Protein AF-A0A151CFH3-F1 (afdb_monomer_lite)

Foldseek 3Di:
DDDDDDDDDDDDDDDDDDDDDDDPPPPPLPPVCQVVLVVLVVLLVVLVVLLVVLVPDDLVVNLVVCVVDDPNVFDRDSDSVSSNVRSVVSNVVSVVVSVVSVHDPPPPD

Organism: NCBI:txid1630136

Sequence (109 aa):
MNKKLTITVTALAMVGLLSGCNTPDVPLVNTDNTSECVQIDKKLIKVDEFIATISGMTASQAEEYIVAMPAYEITNSADKSRMLKDANKRRNKLTAQHQQMGCPSTSKK

Structure (mmCIF, N/CA/C/O backbone):
data_AF-A0A151CFH3-F1
#
_entry.id   AF-A0A151CFH3-F1
#
loop_
_atom_site.group_PDB
_atom_site.id
_atom_site.type_symbol
_atom_site.label_atom_id
_atom_site.label_alt_id
_atom_site.label_comp_id
_atom_site.label_asym_id
_atom_site.label_entity_id
_atom_site.label_seq_id
_atom_site.pdbx_PDB_ins_code
_atom_site.Cartn_x
_atom_site.Cartn_y
_atom_site.Cartn_z
_atom_site.occupancy
_atom_site.B_iso_or_equiv
_atom_site.auth_seq_id
_atom_site.auth_comp_id
_atom_site.auth_asym_id
_atom_site.auth_atom_id
_atom_site.pdbx_PDB_model_num
ATOM 1 N N . MET A 1 1 ? 12.496 4.281 61.914 1.00 42.97 1 MET A N 1
ATOM 2 C CA . MET A 1 1 ? 11.597 5.446 62.086 1.00 42.97 1 MET A CA 1
ATOM 3 C C . MET A 1 1 ? 10.761 5.549 60.835 1.00 42.97 1 MET A C 1
ATOM 5 O O . MET A 1 1 ? 11.277 5.861 59.772 1.00 42.97 1 MET A O 1
ATOM 9 N N . ASN A 1 2 ? 9.496 5.173 60.961 1.00 44.47 2 ASN A N 1
ATOM 10 C CA . ASN A 1 2 ? 8.620 4.879 59.840 1.00 44.47 2 ASN A CA 1
ATOM 11 C C . ASN A 1 2 ? 7.647 6.050 59.739 1.00 44.47 2 ASN A C 1
ATOM 13 O O . ASN A 1 2 ? 6.862 6.258 60.662 1.00 44.47 2 ASN A O 1
ATOM 17 N N . LYS A 1 3 ? 7.691 6.824 58.655 1.00 51.12 3 LYS A N 1
ATOM 18 C CA . LYS A 1 3 ? 6.655 7.820 58.366 1.00 51.12 3 LYS A CA 1
ATOM 19 C C . LYS A 1 3 ? 6.086 7.534 56.986 1.00 51.12 3 LYS A C 1
ATOM 21 O O . LYS A 1 3 ? 6.656 7.911 55.970 1.00 51.12 3 LYS A O 1
ATOM 26 N N . LYS A 1 4 ? 4.980 6.788 56.986 1.00 56.97 4 LYS A N 1
ATOM 27 C CA . LYS A 1 4 ? 4.111 6.598 55.827 1.00 56.97 4 LYS A CA 1
ATOM 28 C C . LYS A 1 4 ? 3.334 7.898 55.628 1.00 56.97 4 LYS A C 1
ATOM 30 O O . LYS A 1 4 ? 2.661 8.341 56.555 1.00 56.97 4 LYS A O 1
ATOM 35 N N . LEU A 1 5 ? 3.470 8.509 54.456 1.00 58.38 5 LEU A N 1
ATOM 36 C CA . LEU A 1 5 ? 2.708 9.691 54.073 1.00 58.38 5 LEU A CA 1
ATOM 37 C C . LEU A 1 5 ? 1.512 9.231 53.236 1.00 58.38 5 LEU A C 1
ATOM 39 O O . LEU A 1 5 ? 1.657 8.832 52.083 1.00 58.38 5 LEU A O 1
ATOM 43 N N . THR A 1 6 ? 0.344 9.213 53.865 1.00 52.12 6 THR A N 1
ATOM 44 C CA . THR A 1 6 ? -0.938 8.836 53.268 1.00 52.12 6 THR A CA 1
ATOM 45 C C . THR A 1 6 ? -1.517 10.061 52.564 1.00 52.12 6 THR A C 1
ATOM 47 O O . THR A 1 6 ? -1.830 11.049 53.223 1.00 52.12 6 THR A O 1
ATOM 50 N N . ILE A 1 7 ? -1.645 10.022 51.237 1.00 57.50 7 ILE A N 1
ATOM 51 C CA . ILE A 1 7 ? -2.328 11.074 50.475 1.00 57.50 7 ILE A CA 1
ATOM 52 C C . ILE A 1 7 ? -3.823 10.744 50.482 1.00 57.50 7 ILE A C 1
ATOM 54 O O . ILE A 1 7 ? -4.268 9.769 49.882 1.00 57.50 7 ILE A O 1
ATOM 58 N N . THR A 1 8 ? -4.580 11.533 51.237 1.00 56.41 8 THR A N 1
ATOM 59 C CA . THR A 1 8 ? -6.039 11.483 51.353 1.00 56.41 8 THR A CA 1
ATOM 60 C C . THR A 1 8 ? -6.710 11.855 50.033 1.00 56.41 8 THR A C 1
ATOM 62 O O . THR A 1 8 ? -6.486 12.936 49.494 1.00 56.41 8 THR A O 1
ATOM 65 N N . VAL A 1 9 ? -7.549 10.947 49.537 1.00 54.94 9 VAL A N 1
ATOM 66 C CA . VAL A 1 9 ? -8.429 11.130 48.379 1.00 54.94 9 VAL A CA 1
ATOM 67 C C . VAL A 1 9 ? -9.577 12.056 48.779 1.00 54.94 9 VAL A C 1
ATOM 69 O O . VAL A 1 9 ? -10.411 11.694 49.608 1.00 54.94 9 VAL A O 1
ATOM 72 N N . THR A 1 10 ? -9.625 13.255 48.204 1.00 56.19 10 THR A N 1
ATOM 73 C CA . THR A 1 10 ? -10.749 14.183 48.379 1.00 56.19 10 THR A CA 1
ATOM 74 C C . THR A 1 10 ? -11.920 13.707 47.523 1.00 56.19 10 THR A C 1
ATOM 76 O O . THR A 1 10 ? -11.919 13.865 46.305 1.00 56.19 10 THR A O 1
ATOM 79 N N . ALA A 1 11 ? -12.919 13.101 48.162 1.00 54.75 11 ALA A N 1
ATOM 80 C CA . ALA A 1 11 ? -14.198 12.790 47.542 1.00 54.75 11 ALA A CA 1
ATOM 81 C C . ALA A 1 11 ? -14.995 14.089 47.342 1.00 54.75 11 ALA A C 1
ATOM 83 O O . ALA A 1 11 ? -15.425 14.712 48.313 1.00 54.75 11 ALA A O 1
ATOM 84 N N . LEU A 1 12 ? -15.194 14.500 46.087 1.00 54.97 12 LEU A N 1
ATOM 85 C CA . LEU A 1 12 ? -16.151 15.547 45.738 1.00 54.97 12 LEU A CA 1
ATOM 86 C C . LEU A 1 12 ? -17.513 14.882 45.501 1.00 54.97 12 LEU A C 1
ATOM 88 O O . LEU A 1 12 ? -17.779 14.342 44.430 1.00 54.97 12 LEU A O 1
ATOM 92 N N . ALA A 1 13 ? -18.366 14.882 46.522 1.00 55.19 13 ALA A N 1
ATOM 93 C CA . ALA A 1 13 ? -19.773 14.543 46.365 1.00 55.19 13 ALA A CA 1
ATOM 94 C C . ALA A 1 13 ? -20.526 15.792 45.882 1.00 55.19 13 ALA A C 1
ATOM 96 O O . ALA A 1 13 ? -20.701 16.739 46.646 1.00 55.19 13 ALA A O 1
ATOM 97 N N . MET A 1 14 ? -20.972 15.797 44.624 1.00 62.00 14 MET A N 1
ATOM 98 C CA . MET A 1 14 ? -22.037 16.696 44.174 1.00 62.00 14 MET A CA 1
ATOM 99 C C . MET A 1 14 ? -23.343 15.902 44.128 1.00 62.00 14 MET A C 1
ATOM 101 O O . MET A 1 14 ? -23.446 14.903 43.420 1.00 62.00 14 MET A O 1
ATOM 105 N N . VAL A 1 15 ? -24.321 16.337 44.920 1.00 56.38 15 VAL A N 1
ATOM 106 C CA . VAL A 1 15 ? -25.677 15.779 44.988 1.00 56.38 15 VAL A CA 1
ATOM 107 C C . VAL A 1 15 ? -26.671 16.850 44.536 1.00 56.38 15 VAL A C 1
ATOM 109 O O . VAL A 1 15 ? -26.656 17.956 45.072 1.00 56.38 15 VAL A O 1
ATOM 112 N N . GLY A 1 16 ? -27.566 16.470 43.613 1.00 51.91 16 GLY A N 1
ATOM 113 C CA . GLY A 1 16 ? -28.813 17.165 43.240 1.00 51.91 16 GLY A CA 1
ATOM 114 C C . GLY A 1 16 ? -28.856 17.586 41.759 1.00 51.91 16 GLY A C 1
ATOM 115 O O . GLY A 1 16 ? -27.897 18.178 41.292 1.00 51.91 16 GLY A O 1
ATOM 116 N N . LEU A 1 17 ? -29.894 17.347 40.944 1.00 49.91 17 LEU A N 1
ATOM 117 C CA . LEU A 1 17 ? -31.301 16.994 41.179 1.00 49.91 17 LEU A CA 1
ATOM 118 C C . LEU A 1 17 ? -31.909 16.261 39.955 1.00 49.91 17 LEU A C 1
ATOM 120 O O . LEU A 1 17 ? -31.382 16.294 38.849 1.00 49.91 17 LEU A O 1
ATOM 124 N N . LEU A 1 18 ? -33.030 15.591 40.216 1.00 60.41 18 LEU A N 1
ATOM 125 C CA . LEU A 1 18 ? -33.830 14.687 39.383 1.00 60.41 18 LEU A CA 1
ATOM 126 C C . LEU A 1 18 ? -34.386 15.307 38.085 1.00 60.41 18 LEU A C 1
ATOM 128 O O . LEU A 1 18 ? -35.041 16.339 38.170 1.00 60.41 18 LEU A O 1
ATOM 132 N N . SER A 1 19 ? -34.280 14.588 36.954 1.00 52.56 19 SER A N 1
ATOM 133 C CA . SER A 1 19 ? -35.416 14.214 36.076 1.00 52.56 19 SER A CA 1
ATOM 134 C C . SER A 1 19 ? -34.956 13.581 34.747 1.00 52.56 19 SER A C 1
ATOM 136 O O . SER A 1 19 ? -34.406 14.277 33.906 1.00 52.56 19 SER A O 1
ATOM 138 N N . GLY A 1 20 ? -35.280 12.296 34.539 1.00 48.66 20 GLY A N 1
ATOM 139 C CA . GLY A 1 20 ? -35.663 11.732 33.230 1.00 48.66 20 GLY A CA 1
ATOM 140 C C . GLY A 1 20 ? -34.577 11.442 32.177 1.00 48.66 20 GLY A C 1
ATOM 141 O O . GLY A 1 20 ? -33.902 12.339 31.704 1.00 48.66 20 GLY A O 1
ATOM 142 N N . CYS A 1 21 ? -34.551 10.185 31.716 1.00 42.50 21 CYS A N 1
ATOM 143 C CA . CYS A 1 21 ? -33.756 9.606 30.617 1.00 42.50 21 CYS A CA 1
ATOM 144 C C . CYS A 1 21 ? -32.244 9.437 30.857 1.00 42.50 21 CYS A C 1
ATOM 146 O O . CYS A 1 21 ? -31.412 10.240 30.455 1.00 42.50 21 CYS A O 1
ATOM 148 N N . ASN A 1 22 ? -31.900 8.276 31.426 1.00 55.84 22 ASN A N 1
ATOM 149 C CA . ASN A 1 22 ? -30.591 7.654 31.258 1.00 55.84 22 ASN A CA 1
ATOM 150 C C . ASN A 1 22 ? -30.412 7.210 29.800 1.00 55.84 22 ASN A C 1
ATOM 152 O O . ASN A 1 22 ? -30.809 6.106 29.428 1.00 55.84 22 ASN A O 1
ATOM 156 N N . THR A 1 23 ? -29.746 8.030 29.004 1.00 57.66 23 THR A N 1
ATOM 157 C CA . THR A 1 23 ? -28.891 7.543 27.922 1.00 57.66 23 THR A CA 1
ATOM 158 C C . THR A 1 23 ? -27.542 8.218 28.106 1.00 57.66 23 THR A C 1
ATOM 160 O O . THR A 1 23 ? -27.520 9.440 28.236 1.00 57.66 23 THR A O 1
ATOM 163 N N . PRO A 1 24 ? -26.423 7.472 28.138 1.00 52.41 24 PRO A N 1
ATOM 164 C CA . PRO A 1 24 ? -25.134 8.084 27.866 1.00 52.41 24 PRO A CA 1
ATOM 165 C C . PRO A 1 24 ? -25.286 8.853 26.557 1.00 52.41 24 PRO A C 1
ATOM 167 O O . PRO A 1 24 ? -25.838 8.295 25.604 1.00 52.41 24 PRO A O 1
ATOM 170 N N . ASP A 1 25 ? -24.822 10.098 26.515 1.00 50.53 25 ASP A N 1
ATOM 171 C CA . ASP A 1 25 ? -24.475 10.779 25.276 1.00 50.53 25 ASP A CA 1
ATOM 172 C C . ASP A 1 25 ? -23.448 9.904 24.544 1.00 50.53 25 ASP A C 1
ATOM 174 O O . ASP A 1 25 ? -22.234 10.088 24.637 1.00 50.53 25 ASP A O 1
ATOM 178 N N . VAL A 1 26 ? -23.933 8.867 23.859 1.00 57.22 26 VA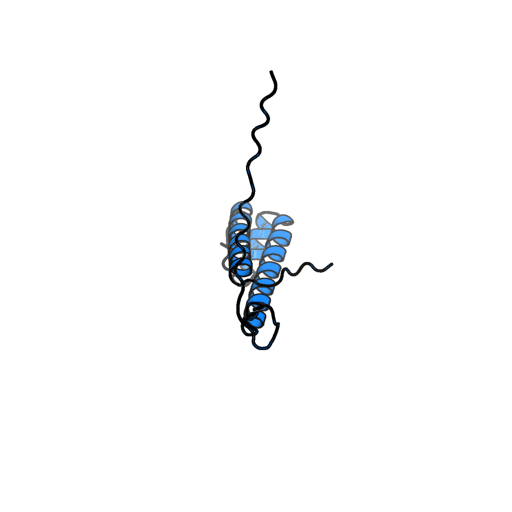L A N 1
ATOM 179 C CA . VAL A 1 26 ? -23.197 8.244 22.779 1.00 57.22 26 VAL A CA 1
ATOM 180 C C . VAL A 1 26 ? -22.995 9.376 21.784 1.00 57.22 26 VAL A C 1
ATOM 182 O O . VAL A 1 26 ? -23.984 9.986 21.363 1.00 57.22 26 VAL A O 1
ATOM 185 N N . PRO A 1 27 ? -21.742 9.719 21.438 1.00 52.00 27 PRO A N 1
ATOM 186 C CA . PRO A 1 27 ? -21.512 10.640 20.346 1.00 52.00 27 PRO A CA 1
ATOM 187 C C . PRO A 1 27 ? -22.321 10.101 19.178 1.00 52.00 27 PRO A C 1
ATOM 189 O O . PRO A 1 27 ? -22.227 8.905 18.883 1.00 52.00 27 PRO A O 1
ATOM 192 N N . LEU A 1 28 ? -23.157 10.954 18.583 1.00 47.53 28 LEU A N 1
ATOM 193 C CA . LEU A 1 28 ? -23.794 10.675 17.309 1.00 47.53 28 LEU A CA 1
ATOM 194 C C . LEU A 1 28 ? -22.683 10.120 16.407 1.00 47.53 28 LEU A C 1
ATOM 196 O O . LEU A 1 28 ? -21.783 10.848 15.993 1.00 47.53 28 LEU A O 1
ATOM 200 N N . VAL A 1 29 ? -22.670 8.806 16.180 1.00 55.16 29 VAL A N 1
ATOM 201 C CA . VAL A 1 29 ? -21.885 8.239 15.095 1.00 55.16 29 VAL A CA 1
ATOM 202 C C . VAL A 1 29 ? -22.582 8.799 13.878 1.00 55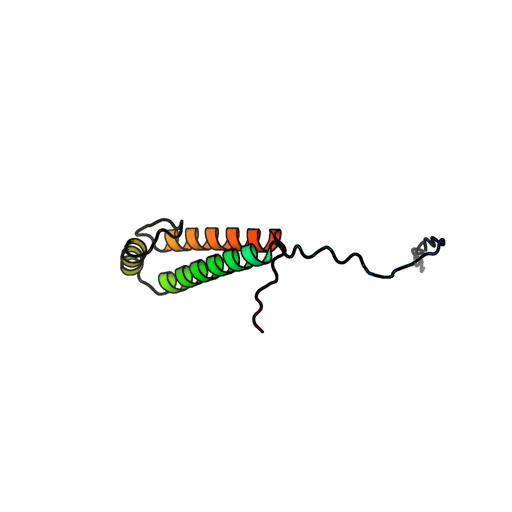.16 29 VAL A C 1
ATOM 204 O O . VAL A 1 29 ? -23.692 8.382 13.561 1.00 55.16 29 VAL A O 1
ATOM 207 N N . ASN A 1 30 ? -21.985 9.839 13.300 1.00 51.94 30 ASN A N 1
ATOM 208 C CA . ASN A 1 30 ? -22.487 10.516 12.121 1.00 51.94 30 ASN A CA 1
ATOM 209 C C . ASN A 1 30 ? -22.735 9.456 11.042 1.00 51.94 30 ASN A C 1
ATOM 211 O O . ASN A 1 30 ? -21.803 8.977 10.393 1.00 51.94 30 ASN A O 1
ATOM 215 N N . THR A 1 31 ? -24.001 9.083 10.870 1.00 50.84 31 THR A N 1
ATOM 216 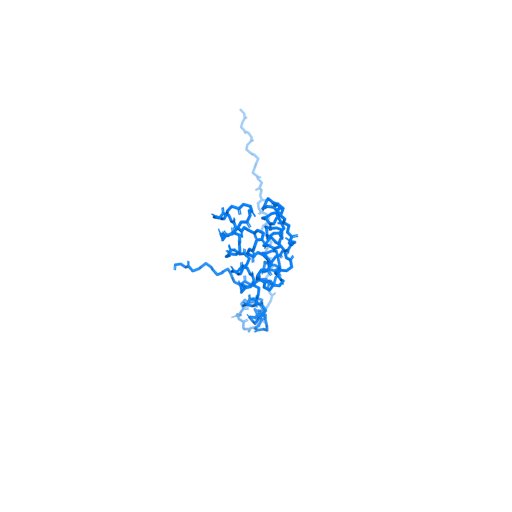C CA . THR A 1 31 ? -24.482 8.102 9.888 1.00 50.84 31 THR A CA 1
ATOM 217 C C . THR A 1 31 ? -24.189 8.545 8.445 1.00 50.84 31 THR A C 1
ATOM 219 O O . THR A 1 31 ? -24.310 7.755 7.513 1.00 50.84 31 THR A O 1
ATOM 222 N N . ASP A 1 32 ? -23.708 9.775 8.253 1.00 57.91 32 ASP A N 1
ATOM 223 C CA . ASP A 1 32 ? -23.339 10.343 6.957 1.00 57.91 32 ASP A CA 1
ATOM 224 C C . ASP A 1 32 ? -21.933 9.919 6.482 1.00 57.91 32 ASP A C 1
ATOM 226 O O . ASP A 1 32 ? -21.687 9.785 5.279 1.00 57.91 32 ASP A O 1
ATOM 230 N N . ASN A 1 33 ? -21.019 9.590 7.405 1.00 57.34 33 ASN A N 1
ATOM 231 C CA . ASN A 1 33 ? -19.621 9.286 7.067 1.00 57.34 33 ASN A CA 1
ATOM 232 C C . ASN A 1 33 ? -19.402 7.836 6.609 1.00 57.34 33 ASN A C 1
ATOM 234 O O . ASN A 1 33 ? -18.324 7.505 6.119 1.00 57.34 33 ASN A O 1
ATOM 238 N N . THR A 1 34 ? -20.395 6.943 6.730 1.00 70.75 34 THR A N 1
ATOM 239 C CA . THR A 1 34 ? -20.250 5.537 6.301 1.00 70.75 34 THR A CA 1
ATOM 240 C C . THR A 1 34 ? -19.875 5.439 4.821 1.00 70.75 34 THR A C 1
ATOM 242 O O . THR A 1 34 ? -19.027 4.628 4.448 1.00 70.75 34 THR A O 1
ATOM 245 N N . SER A 1 35 ? -20.449 6.301 3.977 1.00 81.81 35 SER A N 1
ATOM 246 C CA . SER A 1 35 ? -20.130 6.327 2.546 1.00 81.81 35 SER A CA 1
ATOM 247 C C . SER A 1 35 ? -18.691 6.788 2.274 1.00 81.81 35 SER A C 1
ATOM 249 O O . SER A 1 35 ? -18.043 6.286 1.353 1.00 81.81 35 SER A O 1
ATOM 251 N N . GLU A 1 36 ? -18.159 7.699 3.090 1.00 87.44 36 GLU A N 1
ATOM 252 C CA . GLU A 1 36 ? -16.795 8.215 2.980 1.00 87.44 36 GLU A CA 1
ATOM 253 C C . GLU A 1 36 ? -15.769 7.224 3.531 1.00 87.44 36 GLU A C 1
ATOM 255 O O . GLU A 1 36 ? -14.755 6.976 2.880 1.00 87.44 36 GLU A O 1
ATOM 260 N N . CYS A 1 37 ? -16.059 6.576 4.663 1.00 89.88 37 CYS A N 1
ATOM 261 C CA . CYS A 1 37 ? -15.233 5.503 5.218 1.00 89.88 37 CYS A CA 1
ATOM 262 C C . CYS A 1 37 ? -15.050 4.370 4.206 1.00 89.88 37 CYS A C 1
ATOM 264 O O . CYS A 1 37 ? -13.922 4.018 3.874 1.00 89.88 37 CYS A O 1
ATOM 266 N N . VAL A 1 38 ? -16.143 3.902 3.591 1.00 90.56 38 VAL A N 1
ATOM 267 C CA . VAL A 1 38 ? -16.092 2.871 2.540 1.00 90.56 38 VAL A CA 1
ATOM 268 C C . VAL A 1 38 ? -15.253 3.325 1.339 1.00 90.56 38 VAL A C 1
ATOM 270 O O . VAL A 1 38 ? -14.573 2.516 0.704 1.00 90.56 38 VAL A O 1
ATOM 273 N N . GLN A 1 39 ? -15.277 4.613 0.991 1.00 91.25 39 GLN A N 1
ATOM 274 C CA . GLN A 1 39 ? -14.427 5.141 -0.076 1.00 91.25 39 GLN A CA 1
ATOM 275 C C . GLN A 1 39 ? -12.947 5.179 0.315 1.00 91.25 39 GLN A C 1
ATOM 277 O O . GLN A 1 39 ? -12.098 4.884 -0.532 1.00 91.25 39 GLN A O 1
ATOM 282 N N . ILE A 1 40 ? -12.618 5.531 1.560 1.00 92.00 40 ILE A N 1
ATOM 283 C CA . ILE A 1 40 ? -11.237 5.492 2.053 1.00 92.00 40 ILE A CA 1
ATOM 284 C C . ILE A 1 40 ? -10.729 4.056 2.130 1.00 92.00 40 ILE A C 1
ATOM 286 O O . ILE A 1 40 ? -9.627 3.804 1.650 1.00 92.00 40 ILE A O 1
ATOM 290 N N . ASP A 1 41 ? -11.539 3.113 2.603 1.00 91.44 41 ASP A N 1
ATOM 291 C CA . ASP A 1 41 ? -11.188 1.691 2.646 1.00 91.44 41 ASP A CA 1
ATOM 292 C C . ASP A 1 41 ? -10.879 1.152 1.253 1.00 91.44 41 ASP A C 1
ATOM 294 O O . ASP A 1 41 ? -9.844 0.527 1.029 1.00 91.44 41 ASP A O 1
ATOM 298 N N . LYS A 1 42 ? -11.722 1.472 0.262 1.00 90.94 42 LYS A N 1
ATOM 299 C CA . LYS A 1 42 ? -11.460 1.113 -1.140 1.00 90.94 42 LYS A CA 1
ATOM 300 C C . LYS A 1 42 ? -10.144 1.699 -1.649 1.00 90.94 42 LYS A C 1
ATOM 302 O O . LYS A 1 42 ? -9.447 1.044 -2.421 1.00 90.94 42 LYS A O 1
ATOM 307 N N . LYS A 1 43 ? -9.803 2.931 -1.258 1.00 90.94 43 LYS A N 1
ATOM 308 C CA . LYS A 1 43 ? -8.525 3.557 -1.629 1.00 90.94 43 LYS A CA 1
ATOM 309 C C . LYS A 1 43 ? -7.347 2.880 -0.919 1.00 90.94 43 LYS A C 1
ATOM 311 O O . LYS A 1 43 ? -6.337 2.648 -1.572 1.00 90.94 43 LYS A O 1
ATOM 316 N N . LEU A 1 44 ? -7.478 2.535 0.363 1.00 92.56 44 LEU A N 1
ATOM 317 C CA . LEU A 1 44 ? -6.461 1.803 1.126 1.00 92.56 44 LEU A CA 1
ATOM 318 C C . LEU A 1 44 ? -6.182 0.433 0.507 1.00 92.56 44 LEU A C 1
ATOM 320 O O . LEU A 1 44 ? -5.029 0.141 0.215 1.00 92.56 44 LEU A O 1
ATOM 324 N N . ILE A 1 45 ? -7.228 -0.342 0.203 1.00 92.69 45 ILE A N 1
ATOM 325 C CA . ILE A 1 45 ? -7.109 -1.659 -0.442 1.00 92.69 45 ILE A CA 1
ATOM 326 C C . ILE A 1 45 ? -6.354 -1.552 -1.770 1.00 92.69 45 ILE A C 1
ATOM 328 O O . ILE A 1 45 ? -5.415 -2.304 -2.0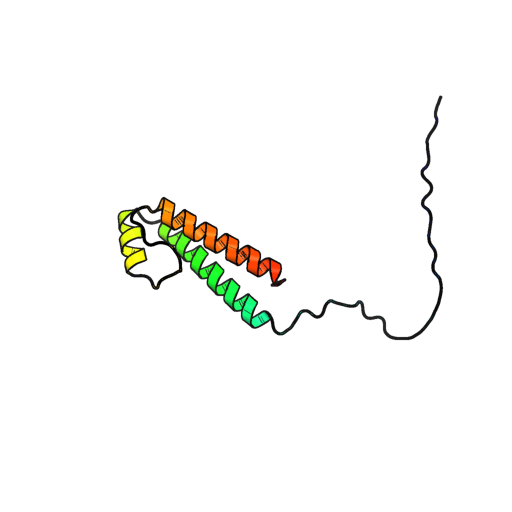02 1.00 92.69 45 ILE A O 1
ATOM 332 N N . LYS A 1 46 ? -6.713 -0.582 -2.622 1.00 90.62 46 LYS A N 1
ATOM 333 C CA . LYS A 1 46 ? -6.032 -0.364 -3.909 1.00 90.62 46 LYS A CA 1
ATOM 334 C C . LYS A 1 46 ? -4.550 -0.021 -3.743 1.00 90.62 46 LYS A C 1
ATOM 336 O O . LYS A 1 46 ? -3.723 -0.476 -4.525 1.00 90.62 46 LYS A O 1
ATOM 341 N N . VAL A 1 47 ? -4.210 0.799 -2.747 1.00 91.94 47 VAL A N 1
ATOM 342 C CA . VAL A 1 47 ? -2.811 1.159 -2.469 1.00 91.94 47 VAL A CA 1
ATOM 343 C C . VAL A 1 47 ? -2.040 -0.038 -1.907 1.00 91.94 47 VAL A C 1
ATOM 345 O O . VAL A 1 47 ? -0.901 -0.259 -2.310 1.00 91.94 47 VAL A O 1
ATOM 348 N N . ASP A 1 48 ? -2.649 -0.832 -1.029 1.00 92.94 48 ASP A N 1
ATOM 349 C CA . ASP A 1 48 ? -2.034 -2.044 -0.480 1.00 92.94 48 ASP A CA 1
ATOM 350 C C . ASP A 1 48 ? -1.795 -3.099 -1.575 1.00 92.94 48 ASP A C 1
ATOM 352 O O . ASP A 1 48 ? -0.712 -3.681 -1.646 1.00 92.94 48 ASP A O 1
ATOM 356 N N . GLU A 1 49 ? -2.753 -3.283 -2.486 1.00 91.31 49 GLU A N 1
ATOM 357 C CA . GLU A 1 49 ? -2.623 -4.151 -3.663 1.00 91.31 49 GLU A CA 1
ATOM 358 C C . GLU A 1 49 ? -1.509 -3.676 -4.606 1.00 91.31 49 GLU A C 1
ATOM 360 O O . GLU A 1 49 ? -0.694 -4.482 -5.066 1.00 91.31 49 GLU A O 1
ATOM 365 N N . PHE A 1 50 ? -1.414 -2.363 -4.844 1.00 90.69 50 PHE A N 1
ATOM 366 C CA . PHE A 1 50 ? -0.314 -1.775 -5.606 1.00 90.69 50 PHE A CA 1
ATOM 367 C C . PHE A 1 50 ? 1.038 -2.073 -4.945 1.00 90.69 50 PHE A C 1
ATOM 369 O O . PHE A 1 50 ? 1.961 -2.534 -5.616 1.00 90.69 50 PHE A O 1
ATOM 376 N N . ILE A 1 51 ? 1.167 -1.843 -3.632 1.00 92.88 51 ILE A N 1
ATOM 377 C CA . ILE A 1 51 ? 2.413 -2.089 -2.892 1.00 92.88 51 ILE A CA 1
ATOM 378 C C . ILE A 1 51 ? 2.802 -3.565 -2.986 1.00 92.88 51 ILE A C 1
ATOM 380 O O . ILE A 1 51 ? 3.966 -3.859 -3.266 1.00 92.88 51 ILE A O 1
ATOM 384 N N . ALA A 1 52 ? 1.855 -4.483 -2.784 1.00 94.00 52 ALA A N 1
ATOM 385 C CA . ALA A 1 52 ? 2.097 -5.920 -2.870 1.00 94.00 52 ALA A CA 1
ATOM 386 C C . ALA A 1 52 ? 2.568 -6.332 -4.274 1.00 94.00 52 ALA A C 1
ATOM 388 O O . ALA A 1 52 ? 3.591 -7.006 -4.413 1.00 94.00 52 ALA A O 1
ATOM 389 N N . THR A 1 53 ? 1.878 -5.851 -5.310 1.00 91.50 53 THR A N 1
ATOM 390 C CA . THR A 1 53 ? 2.189 -6.143 -6.716 1.00 91.50 53 THR A CA 1
ATOM 391 C C . THR A 1 53 ? 3.576 -5.630 -7.106 1.00 91.50 53 THR A C 1
ATOM 393 O O . THR A 1 53 ? 4.429 -6.408 -7.532 1.00 91.50 53 THR A O 1
ATOM 396 N N . ILE A 1 54 ? 3.856 -4.341 -6.880 1.00 90.50 54 ILE A N 1
ATOM 397 C CA . ILE A 1 54 ? 5.153 -3.731 -7.212 1.00 90.50 54 ILE A CA 1
ATOM 398 C C . ILE A 1 54 ? 6.291 -4.368 -6.412 1.00 90.50 54 ILE A C 1
ATOM 400 O O . ILE A 1 54 ? 7.390 -4.554 -6.936 1.00 90.50 54 ILE A O 1
ATOM 404 N N . SER A 1 55 ? 6.054 -4.740 -5.150 1.00 92.00 55 SER A N 1
ATOM 405 C CA . SER A 1 55 ? 7.066 -5.406 -4.322 1.00 92.00 55 SER A CA 1
ATOM 406 C C . SER A 1 55 ? 7.496 -6.754 -4.904 1.00 92.00 55 SER A C 1
ATOM 408 O O . SER A 1 55 ? 8.681 -7.079 -4.808 1.00 92.00 55 SER A O 1
ATOM 410 N N . GLY A 1 56 ? 6.589 -7.484 -5.560 1.00 91.69 56 GLY A N 1
ATOM 411 C CA . GLY A 1 56 ? 6.884 -8.747 -6.247 1.00 91.69 56 GLY A CA 1
ATOM 412 C C . GLY A 1 56 ? 7.527 -8.602 -7.633 1.00 91.69 56 GLY A C 1
ATOM 413 O O . GLY A 1 56 ? 8.119 -9.558 -8.125 1.00 91.69 56 GLY A O 1
ATOM 414 N N . MET A 1 57 ? 7.451 -7.424 -8.256 1.00 91.50 57 MET A N 1
ATOM 415 C CA . MET A 1 57 ? 7.970 -7.168 -9.606 1.00 91.50 57 MET A CA 1
ATOM 416 C C . MET A 1 57 ? 9.451 -6.768 -9.619 1.00 91.50 57 MET A C 1
ATOM 418 O O . MET A 1 57 ? 9.974 -6.205 -8.650 1.00 91.50 57 MET A O 1
ATOM 422 N N . THR A 1 58 ? 10.132 -6.995 -10.744 1.00 90.81 58 THR A N 1
ATOM 423 C CA . THR A 1 58 ? 11.413 -6.328 -11.036 1.00 90.81 58 THR A CA 1
ATOM 424 C C . THR A 1 58 ? 11.199 -4.835 -11.321 1.00 90.81 58 THR A C 1
ATOM 426 O O . THR A 1 58 ? 10.071 -4.387 -11.513 1.00 90.81 58 THR A O 1
ATOM 429 N N . ALA A 1 59 ? 12.275 -4.041 -11.357 1.00 86.88 59 ALA A N 1
ATOM 430 C CA . ALA A 1 59 ? 12.175 -2.611 -11.671 1.00 86.88 59 ALA A CA 1
ATOM 431 C C . ALA A 1 59 ? 11.585 -2.356 -13.071 1.00 86.88 59 ALA A C 1
ATOM 433 O O . ALA A 1 59 ? 10.688 -1.532 -13.206 1.00 86.88 59 ALA A O 1
ATOM 434 N N . SER A 1 60 ? 12.014 -3.122 -14.080 1.00 87.31 60 SER A N 1
ATOM 435 C CA . SER A 1 60 ? 11.487 -3.017 -15.447 1.00 87.31 60 SER A CA 1
ATOM 436 C C . SER A 1 60 ? 10.011 -3.415 -15.542 1.00 87.31 60 SER A C 1
ATOM 438 O O . SER A 1 60 ? 9.223 -2.717 -16.167 1.00 87.31 60 SER A O 1
ATOM 440 N N . GLN A 1 61 ? 9.605 -4.490 -14.859 1.00 89.75 61 GLN A N 1
ATOM 441 C CA . GLN A 1 61 ? 8.198 -4.902 -14.800 1.00 89.75 61 GLN A CA 1
ATOM 442 C C . GLN A 1 61 ? 7.328 -3.872 -14.072 1.00 89.75 61 GLN A C 1
ATOM 444 O O . GLN A 1 61 ? 6.200 -3.615 -14.481 1.00 89.75 61 GLN A O 1
ATOM 449 N N . ALA A 1 62 ? 7.843 -3.276 -12.994 1.00 89.06 62 ALA A N 1
ATOM 450 C CA . ALA A 1 62 ? 7.151 -2.231 -12.248 1.00 89.06 62 ALA A CA 1
ATOM 451 C C . ALA A 1 62 ? 6.930 -0.973 -13.103 1.00 89.06 62 ALA A C 1
ATOM 453 O O . ALA A 1 62 ? 5.847 -0.392 -13.050 1.00 89.06 62 ALA A O 1
ATOM 454 N N . GLU A 1 63 ? 7.930 -0.585 -13.899 1.00 87.25 63 GLU A N 1
ATOM 455 C CA . GLU A 1 63 ? 7.855 0.535 -14.840 1.00 87.25 63 GLU A CA 1
ATOM 456 C C . GLU A 1 63 ? 6.792 0.297 -15.924 1.00 87.25 63 GLU A C 1
ATOM 458 O O . GLU A 1 63 ? 5.915 1.137 -16.127 1.00 87.25 63 GLU A O 1
ATOM 463 N N . GLU A 1 64 ? 6.794 -0.879 -16.556 1.00 87.38 64 GLU A N 1
ATOM 464 C CA . GLU A 1 64 ? 5.767 -1.258 -17.535 1.00 87.38 64 GLU A CA 1
ATOM 465 C C . GLU A 1 64 ? 4.364 -1.286 -16.909 1.00 87.38 64 GLU A C 1
ATOM 467 O O . GLU A 1 64 ? 3.397 -0.770 -17.477 1.00 87.38 64 GLU A O 1
ATOM 472 N N . TYR A 1 65 ? 4.250 -1.840 -15.701 1.00 86.19 65 TYR A N 1
ATOM 473 C CA . TYR A 1 65 ? 2.982 -1.961 -14.992 1.00 86.19 65 TYR A CA 1
ATOM 474 C C . TYR A 1 65 ? 2.377 -0.600 -14.625 1.00 86.19 65 TYR A C 1
ATOM 476 O O . TYR A 1 65 ? 1.175 -0.395 -14.805 1.00 86.19 65 TYR A O 1
ATOM 484 N N . ILE A 1 66 ? 3.177 0.362 -14.145 1.00 84.44 66 ILE A N 1
ATOM 485 C CA . ILE A 1 66 ? 2.651 1.687 -13.778 1.00 84.44 66 ILE A CA 1
ATOM 486 C C . ILE A 1 66 ? 2.245 2.528 -14.992 1.00 84.44 66 ILE A C 1
ATOM 488 O O . ILE A 1 66 ? 1.350 3.362 -14.867 1.00 84.44 66 ILE A O 1
ATOM 492 N N . VAL A 1 67 ? 2.835 2.292 -16.168 1.00 83.62 67 VAL A N 1
ATOM 493 C CA . VAL A 1 67 ? 2.388 2.910 -17.429 1.00 83.62 67 VAL A CA 1
ATOM 494 C C . VAL A 1 67 ? 1.017 2.376 -17.855 1.00 83.62 67 VAL A C 1
ATOM 496 O O . VAL A 1 67 ? 0.200 3.134 -18.374 1.00 83.62 67 VAL A O 1
ATOM 499 N N . ALA A 1 68 ? 0.743 1.091 -17.615 1.00 82.25 68 ALA A N 1
ATOM 500 C CA . ALA A 1 68 ? -0.520 0.446 -17.977 1.00 82.25 68 ALA A CA 1
ATOM 501 C C . ALA A 1 68 ? -1.676 0.730 -16.995 1.00 82.25 68 ALA A C 1
ATOM 503 O O . ALA A 1 68 ? -2.835 0.439 -17.298 1.00 82.25 68 ALA A O 1
ATOM 504 N N . MET A 1 69 ? -1.383 1.279 -15.816 1.00 76.12 69 MET A N 1
ATOM 505 C CA . MET A 1 69 ? -2.375 1.516 -14.774 1.00 76.12 69 MET A CA 1
ATOM 506 C C . MET A 1 69 ? -3.003 2.916 -14.830 1.00 76.12 69 MET A C 1
ATOM 508 O O . MET A 1 69 ? -2.336 3.892 -15.176 1.00 76.12 69 MET A O 1
ATOM 512 N N . PRO A 1 70 ? -4.275 3.063 -14.408 1.00 67.12 70 PRO A N 1
ATOM 513 C CA . PRO A 1 70 ? -4.865 4.379 -14.189 1.00 67.12 70 PRO A CA 1
ATOM 514 C C . PRO A 1 70 ? -4.062 5.148 -13.129 1.00 67.12 70 PRO A C 1
ATOM 516 O O . PRO A 1 70 ? -3.522 4.555 -12.200 1.00 67.12 70 PRO A O 1
ATOM 519 N N . ALA A 1 71 ? -3.979 6.474 -13.249 1.00 66.19 71 ALA A N 1
ATOM 520 C CA . ALA 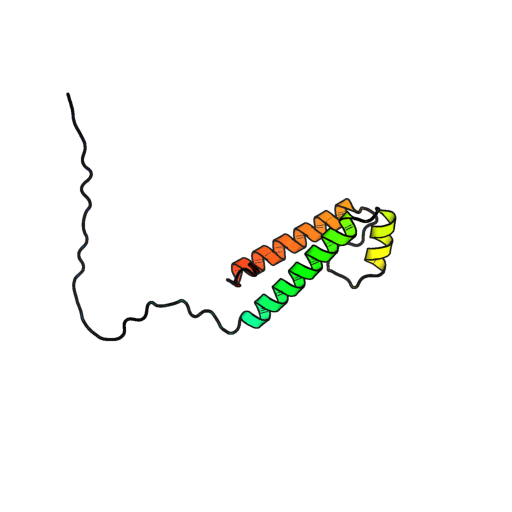A 1 71 ? -3.157 7.295 -12.363 1.00 66.19 71 ALA A CA 1
ATOM 521 C C . ALA A 1 71 ? -3.587 7.157 -10.886 1.00 66.19 71 ALA A C 1
ATOM 523 O O . ALA A 1 71 ? -4.558 7.768 -10.444 1.00 66.19 71 ALA A O 1
ATOM 524 N N . TYR A 1 72 ? -2.834 6.382 -10.102 1.00 65.62 72 TYR A N 1
ATOM 525 C CA . TYR A 1 72 ? -3.082 6.149 -8.671 1.00 65.62 72 TYR A CA 1
ATOM 526 C C . TYR A 1 72 ? -2.593 7.295 -7.762 1.00 65.62 72 TYR A C 1
ATOM 528 O O . TYR A 1 72 ? -2.443 7.104 -6.558 1.00 65.62 72 TYR A O 1
ATOM 536 N N . GLU A 1 73 ? -2.317 8.484 -8.314 1.00 71.62 73 GLU A N 1
ATOM 537 C CA . GLU A 1 73 ? -1.579 9.567 -7.631 1.00 71.62 73 GLU A CA 1
ATOM 538 C C . GLU A 1 73 ? -0.208 9.105 -7.082 1.00 71.62 73 GLU A C 1
ATOM 540 O O . GLU A 1 73 ? 0.351 9.718 -6.173 1.00 71.62 73 GLU A O 1
ATOM 545 N N . ILE A 1 74 ? 0.327 8.003 -7.616 1.00 78.12 74 ILE A N 1
ATOM 546 C CA . ILE A 1 74 ? 1.656 7.468 -7.315 1.00 78.12 74 ILE A CA 1
ATOM 547 C C . ILE A 1 74 ? 2.555 7.849 -8.482 1.00 78.12 74 ILE A C 1
ATOM 549 O O . ILE A 1 74 ? 2.153 7.736 -9.642 1.00 78.12 74 ILE A O 1
ATOM 553 N N . THR A 1 75 ? 3.758 8.330 -8.185 1.00 79.56 75 THR A N 1
ATOM 554 C CA . THR A 1 75 ? 4.681 8.764 -9.228 1.00 79.56 75 THR A CA 1
ATOM 555 C C . THR A 1 75 ? 5.057 7.594 -10.132 1.00 79.56 75 THR A C 1
ATOM 557 O O . THR A 1 75 ? 5.542 6.570 -9.653 1.00 79.56 75 THR A O 1
ATOM 560 N N . ASN A 1 76 ? 4.887 7.773 -11.443 1.00 81.00 76 ASN A N 1
ATOM 561 C CA . ASN A 1 76 ? 5.476 6.887 -12.438 1.00 81.00 76 ASN A CA 1
ATOM 562 C C . ASN A 1 76 ? 6.997 7.119 -12.463 1.00 81.00 76 ASN A C 1
ATOM 564 O O . ASN A 1 76 ? 7.458 8.249 -12.651 1.00 81.00 76 ASN A O 1
ATOM 568 N N . SER A 1 77 ? 7.772 6.076 -12.176 1.00 78.06 77 SER A N 1
ATOM 569 C CA . SER A 1 77 ? 9.228 6.142 -12.090 1.00 78.06 77 SER A CA 1
ATOM 570 C C . SER A 1 77 ? 9.815 4.779 -12.437 1.00 78.06 77 SER A C 1
ATOM 572 O O . SER A 1 77 ? 9.344 3.777 -11.918 1.00 78.06 77 SER A O 1
ATOM 574 N N . ALA A 1 78 ? 10.918 4.749 -13.184 1.00 79.38 78 ALA A N 1
ATOM 575 C CA . ALA A 1 78 ? 11.712 3.530 -13.396 1.00 79.38 78 ALA A CA 1
ATOM 576 C C . ALA A 1 78 ? 12.350 2.984 -12.095 1.00 79.38 78 ALA A C 1
ATOM 578 O O . ALA A 1 78 ? 12.813 1.848 -12.015 1.00 79.38 78 ALA A O 1
ATOM 579 N N . ASP A 1 79 ? 12.379 3.808 -11.043 1.00 86.75 79 ASP A N 1
ATOM 580 C CA . ASP A 1 79 ? 12.842 3.423 -9.714 1.00 86.75 79 ASP A CA 1
ATOM 581 C C . ASP A 1 79 ? 11.679 2.882 -8.872 1.00 86.75 79 ASP A C 1
ATOM 583 O O . ASP A 1 79 ? 10.882 3.632 -8.294 1.00 86.75 79 ASP A O 1
ATOM 587 N N . LYS A 1 80 ? 11.646 1.554 -8.745 1.00 90.31 80 LYS A N 1
ATOM 588 C CA . LYS A 1 80 ? 10.726 0.813 -7.875 1.00 90.31 80 LYS A CA 1
ATOM 589 C C . LYS A 1 80 ? 10.708 1.341 -6.436 1.00 90.31 80 LYS A C 1
ATOM 591 O O . LYS A 1 80 ? 9.643 1.408 -5.822 1.00 90.31 80 LYS A O 1
ATOM 596 N N . SER A 1 81 ? 11.858 1.718 -5.876 1.00 90.94 81 SER A N 1
ATOM 597 C CA . SER A 1 81 ? 11.947 2.222 -4.500 1.00 90.94 81 SER A CA 1
ATOM 598 C C . SER A 1 81 ? 11.162 3.521 -4.341 1.00 90.94 81 SER A C 1
ATOM 600 O O . SER A 1 81 ? 10.407 3.699 -3.381 1.00 90.94 81 SER A O 1
ATOM 602 N N . ARG A 1 82 ? 11.266 4.408 -5.335 1.00 91.25 82 ARG A N 1
ATOM 603 C CA . ARG A 1 82 ? 10.515 5.663 -5.369 1.00 91.25 82 ARG A CA 1
ATOM 604 C C . ARG A 1 82 ? 9.009 5.422 -5.460 1.00 91.25 82 ARG A C 1
ATOM 606 O O . ARG A 1 82 ? 8.263 6.030 -4.695 1.00 91.25 82 ARG A O 1
ATOM 613 N N . MET A 1 83 ? 8.572 4.489 -6.308 1.00 90.44 83 MET A N 1
ATOM 614 C CA . MET A 1 83 ? 7.158 4.101 -6.411 1.00 90.44 83 MET A CA 1
ATOM 615 C C . MET A 1 83 ? 6.615 3.577 -5.075 1.00 90.44 83 MET A C 1
ATOM 617 O O . MET A 1 83 ? 5.557 4.008 -4.617 1.00 90.44 83 MET A O 1
ATOM 621 N N . LEU A 1 84 ? 7.356 2.684 -4.409 1.00 93.06 84 LEU A N 1
ATOM 622 C CA . LEU A 1 84 ? 6.965 2.131 -3.110 1.00 93.06 84 LEU A CA 1
ATOM 623 C C . LEU A 1 84 ? 6.940 3.199 -2.014 1.00 93.06 84 LEU A C 1
ATOM 625 O O . LEU A 1 84 ? 6.048 3.187 -1.164 1.00 93.06 84 LEU A O 1
ATOM 629 N N . LYS A 1 85 ? 7.887 4.140 -2.020 1.00 93.69 85 LYS A N 1
ATOM 630 C CA . LYS A 1 85 ? 7.913 5.258 -1.070 1.00 93.69 85 LYS A CA 1
ATOM 631 C C . LYS A 1 85 ? 6.671 6.137 -1.209 1.00 93.69 85 LYS A C 1
ATOM 633 O O . LYS A 1 85 ? 6.043 6.471 -0.203 1.00 93.69 85 LYS A O 1
ATOM 638 N N . ASP A 1 86 ? 6.296 6.474 -2.437 1.00 92.00 86 ASP A N 1
ATOM 639 C CA . ASP A 1 86 ? 5.122 7.303 -2.706 1.00 92.00 86 ASP A CA 1
ATOM 640 C C . ASP A 1 86 ? 3.820 6.566 -2.376 1.00 92.00 86 ASP A C 1
ATOM 642 O O . ASP A 1 86 ? 2.938 7.135 -1.726 1.00 92.00 86 ASP A O 1
ATOM 646 N N . ALA A 1 87 ? 3.732 5.276 -2.708 1.00 92.62 87 ALA A N 1
ATOM 647 C CA . ALA A 1 87 ? 2.605 4.430 -2.331 1.00 92.62 87 ALA A CA 1
ATOM 648 C C . ALA A 1 87 ? 2.438 4.340 -0.803 1.00 92.62 87 ALA A C 1
ATOM 650 O O . ALA A 1 87 ? 1.343 4.551 -0.283 1.00 92.62 87 ALA A O 1
ATOM 651 N N . ASN A 1 88 ? 3.527 4.132 -0.054 1.00 94.69 88 ASN A N 1
ATOM 652 C CA . ASN A 1 88 ? 3.490 4.120 1.412 1.00 94.69 88 ASN A CA 1
ATOM 653 C C . ASN A 1 88 ? 3.091 5.482 1.996 1.00 94.69 88 ASN A C 1
ATOM 655 O O . ASN A 1 88 ? 2.302 5.551 2.939 1.00 94.69 88 ASN A O 1
ATOM 659 N N . LYS A 1 89 ? 3.574 6.588 1.419 1.00 94.56 89 LYS A N 1
ATOM 660 C CA . LYS A 1 89 ? 3.137 7.935 1.813 1.00 94.56 89 LYS A CA 1
ATOM 661 C C . LYS A 1 89 ? 1.631 8.111 1.596 1.00 94.56 89 LYS A C 1
ATOM 663 O O . LYS A 1 89 ? 0.949 8.669 2.459 1.00 94.56 89 LYS A O 1
ATOM 668 N N . ARG A 1 90 ? 1.099 7.618 0.472 1.00 92.81 90 ARG A N 1
ATOM 669 C CA . ARG A 1 90 ? -0.337 7.665 0.170 1.00 92.81 90 ARG A CA 1
ATOM 670 C C . ARG A 1 90 ? -1.151 6.823 1.146 1.00 92.81 90 ARG A C 1
ATOM 672 O O . ARG A 1 90 ? -2.156 7.323 1.654 1.00 92.81 90 ARG A O 1
ATOM 679 N N . ARG A 1 91 ? -0.694 5.603 1.438 1.00 94.12 91 ARG A N 1
ATOM 680 C CA . ARG A 1 91 ? -1.275 4.706 2.442 1.00 94.12 91 ARG A CA 1
ATOM 681 C C . ARG A 1 91 ? -1.377 5.407 3.793 1.00 94.12 91 ARG A C 1
ATOM 683 O O . ARG A 1 91 ? -2.471 5.543 4.320 1.00 94.12 91 ARG A O 1
ATOM 690 N N . ASN A 1 92 ? -0.275 5.973 4.284 1.00 95.31 92 ASN A N 1
ATOM 691 C CA . ASN A 1 92 ? -0.241 6.679 5.568 1.00 95.31 92 ASN A CA 1
ATOM 692 C C . ASN A 1 92 ? -1.204 7.875 5.609 1.00 95.31 92 ASN A C 1
ATOM 694 O O . ASN A 1 92 ? -1.882 8.080 6.614 1.00 95.31 92 ASN A O 1
ATOM 698 N N . LYS A 1 93 ? -1.313 8.642 4.514 1.00 94.69 93 LYS A N 1
ATOM 699 C CA . LYS A 1 93 ? -2.283 9.744 4.405 1.00 94.69 93 LYS A CA 1
ATOM 700 C C . LYS A 1 93 ? -3.727 9.242 4.502 1.00 94.69 93 LYS A C 1
ATOM 702 O O . LYS A 1 93 ? -4.530 9.858 5.194 1.00 94.69 93 LYS A O 1
ATOM 707 N N . LEU A 1 94 ? -4.056 8.145 3.816 1.00 93.62 94 LEU A N 1
ATOM 708 C CA . LEU A 1 94 ? -5.392 7.543 3.872 1.00 93.62 94 LEU A CA 1
ATOM 709 C C . LEU A 1 94 ? -5.695 6.968 5.255 1.00 93.62 94 LEU A C 1
ATOM 711 O O . LEU A 1 94 ? -6.787 7.192 5.758 1.00 93.62 94 LEU A O 1
ATOM 715 N N . THR A 1 95 ? -4.732 6.303 5.895 1.00 93.62 95 THR A N 1
ATOM 716 C CA . THR A 1 95 ? -4.880 5.784 7.260 1.00 93.62 95 THR A CA 1
ATOM 717 C C . THR A 1 95 ? -5.129 6.912 8.256 1.00 93.62 95 THR A C 1
ATOM 719 O O . THR A 1 95 ? -6.036 6.815 9.077 1.00 93.62 95 THR A O 1
ATOM 722 N N . ALA A 1 96 ? -4.377 8.011 8.158 1.00 93.88 96 ALA A N 1
ATOM 723 C CA . ALA A 1 96 ? -4.595 9.181 9.003 1.00 93.88 96 ALA A CA 1
ATOM 724 C C . ALA A 1 96 ? -5.984 9.796 8.769 1.00 93.88 96 ALA A C 1
ATOM 726 O O . ALA A 1 96 ? -6.671 10.134 9.728 1.00 93.88 96 ALA A O 1
ATOM 727 N N . GLN A 1 97 ? -6.428 9.894 7.512 1.00 92.12 97 GLN A N 1
ATOM 728 C CA . GLN A 1 97 ? -7.767 10.388 7.180 1.00 92.12 97 GLN A CA 1
ATOM 729 C C . GLN A 1 97 ? -8.868 9.459 7.722 1.00 92.12 97 GLN A C 1
ATOM 731 O O . GLN A 1 97 ? -9.819 9.934 8.334 1.00 92.12 97 GLN A O 1
ATOM 736 N N . HIS A 1 98 ? -8.710 8.141 7.568 1.00 92.38 98 HIS A N 1
ATOM 737 C CA . HIS A 1 98 ? -9.616 7.130 8.118 1.00 92.38 98 HIS A CA 1
ATOM 738 C C . HIS A 1 98 ? -9.764 7.277 9.641 1.00 92.38 98 HIS A C 1
ATOM 740 O O . HIS A 1 98 ? -10.874 7.258 10.170 1.00 92.38 98 HIS A O 1
ATOM 746 N N . GLN A 1 99 ? -8.644 7.467 10.349 1.00 89.50 99 GLN A N 1
ATOM 747 C CA . GLN A 1 99 ? -8.624 7.679 11.799 1.00 89.50 99 GLN A CA 1
ATOM 748 C C . GLN A 1 99 ? -9.282 9.001 12.205 1.00 89.50 99 GLN A C 1
ATOM 750 O O . GLN A 1 99 ? -10.078 9.017 13.140 1.00 89.50 99 GLN A O 1
ATOM 755 N N . GLN A 1 100 ? -8.987 10.098 11.501 1.00 90.00 100 GLN A N 1
ATOM 756 C CA . GLN A 1 100 ? -9.578 11.413 11.778 1.00 90.00 100 GLN A CA 1
ATOM 757 C C . GLN A 1 100 ? -11.101 11.418 11.616 1.00 90.00 100 GLN A C 1
ATOM 759 O O . GLN A 1 100 ? -11.791 12.097 12.368 1.00 90.00 100 GLN A O 1
ATOM 764 N N . MET A 1 101 ? -11.625 10.644 10.665 1.00 86.56 101 MET A N 1
ATOM 765 C CA . MET A 1 101 ? -13.066 10.517 10.430 1.00 86.56 101 MET A CA 1
ATOM 766 C C . MET A 1 101 ? -13.765 9.576 11.425 1.00 86.56 101 MET A C 1
ATOM 768 O O . MET A 1 101 ? -14.981 9.413 11.351 1.00 86.56 101 MET A O 1
ATOM 772 N N . GLY A 1 102 ? -13.021 8.943 12.342 1.00 87.19 102 GLY A N 1
ATOM 773 C CA . GLY A 1 102 ? -13.575 7.977 13.291 1.00 87.19 102 GLY A CA 1
ATOM 774 C C . GLY A 1 102 ? -14.129 6.722 12.614 1.00 87.19 102 GLY A C 1
ATOM 775 O O . GLY A 1 102 ? -15.020 6.075 13.162 1.00 87.19 102 GLY A O 1
ATOM 776 N N . CYS A 1 103 ? -13.637 6.389 11.416 1.00 86.62 103 CYS A N 1
ATOM 777 C CA . CYS A 1 103 ? -14.118 5.232 10.677 1.00 86.62 103 CYS A CA 1
ATOM 778 C C . CYS A 1 103 ? -13.834 3.938 11.458 1.00 86.62 103 CYS A C 1
ATOM 780 O O . CYS A 1 103 ? -12.749 3.795 12.039 1.00 86.62 103 CYS A O 1
ATOM 782 N N . PRO A 1 104 ? -14.784 2.986 11.480 1.00 80.75 104 PRO A N 1
ATOM 783 C CA . PRO A 1 104 ? -14.592 1.724 12.178 1.00 80.75 104 PRO A CA 1
ATOM 784 C C . PRO A 1 104 ? -13.412 0.981 11.558 1.00 80.75 104 PRO A C 1
ATOM 786 O O . PRO A 1 104 ? -13.296 0.899 10.338 1.00 80.75 104 PRO A O 1
ATOM 789 N N . SER A 1 105 ? -12.523 0.425 12.383 1.00 72.00 105 SER A N 1
ATOM 790 C CA . SER A 1 105 ? -11.461 -0.419 11.849 1.00 72.00 105 SER A CA 1
ATOM 791 C C . SER A 1 105 ? -12.092 -1.623 11.156 1.00 72.00 105 SER A C 1
ATOM 793 O O . SER A 1 105 ? -12.844 -2.389 11.762 1.00 72.00 105 SER A O 1
ATOM 795 N N . THR A 1 106 ? -11.763 -1.836 9.883 1.00 65.19 106 THR A N 1
ATOM 796 C CA . THR A 1 106 ? -12.110 -3.067 9.169 1.00 65.19 106 THR A CA 1
ATOM 797 C C . THR A 1 106 ? -11.210 -4.212 9.644 1.00 65.19 106 THR A C 1
ATOM 799 O O . THR A 1 106 ? -10.536 -4.866 8.851 1.00 65.19 106 THR A O 1
ATOM 802 N N . SER A 1 107 ? -11.151 -4.457 10.954 1.00 47.19 107 SER A N 1
ATOM 803 C CA . SER A 1 107 ? -10.630 -5.709 11.490 1.00 47.19 107 SER A CA 1
ATOM 804 C C . SER A 1 107 ? -11.642 -6.792 11.136 1.00 47.19 107 SER A C 1
ATOM 806 O O . SER A 1 107 ? -12.532 -7.111 11.923 1.00 47.19 107 SER A O 1
ATOM 808 N N . LYS A 1 108 ? -11.546 -7.338 9.918 1.00 46.41 108 LYS A N 1
ATOM 809 C CA . LYS A 1 108 ? -12.139 -8.643 9.630 1.00 46.41 108 LYS A CA 1
ATOM 810 C C . LYS A 1 108 ? -11.450 -9.646 10.552 1.00 46.41 108 LYS A C 1
ATOM 812 O O . LYS A 1 108 ? -10.259 -9.909 10.404 1.00 46.41 108 LYS A O 1
ATOM 817 N N . LYS A 1 109 ? -12.209 -10.078 11.554 1.00 32.19 109 LYS A N 1
ATOM 818 C CA . LYS A 1 109 ? -11.907 -11.200 12.435 1.00 32.19 109 LYS A CA 1
ATOM 819 C C . LYS A 1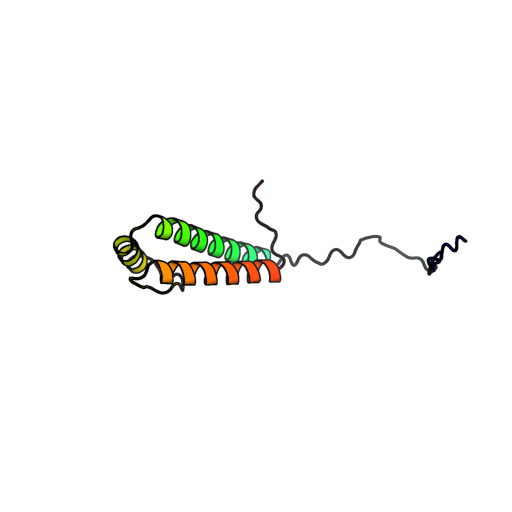 109 ? -11.950 -12.506 11.648 1.00 32.19 109 LYS A C 1
ATOM 821 O O . LYS A 1 109 ? -12.772 -12.577 10.705 1.00 32.19 109 LYS A O 1
#

Secondary structure (DSSP, 8-state):
-------------------S----------TTTHHHHHHHHHHHHHHHHHHHHHHHS-HHHHHHHHHHS---SSPP-S-HHHHHHHHHHHHHHHHHHHHHTTPPP----

pLDDT: mean 75.82, std 17.79, range [32.19, 95.31]

Radius of gyration: 25.63 Å; chains: 1; bounding box: 48×28×80 Å